Protein AF-A0A367ISS3-F1 (afdb_monomer_lite)

InterPro domains:
  IPR001594 Palmitoyltransferase, DHHC domain [PF01529] (20-51)
  IPR039859 Palmitoyltransferase PFA4/ZDHHC16/ZDHHC20/ERF2-like [PTHR12246] (19-49)

Radius of gyration: 31.88 Å; chains: 1; bounding box: 52×58×102 Å

Sequence (162 aa):
MSPEEPKRSQDLPYSVLGYPRWCESCQLWKPDRAHHCRVCNACVLRMDHWTFITSLVAFIQFHGMSTFDSIALAILIIAGIFTVAVGTFTLSHLWLVLINRTTIENSQFQSWNKDQKSGKTNGRLIQGFTESGKNVFNQGWKNNWMEIMGSNPWLWFGKDTV

Structure (mmCIF, N/CA/C/O backbone):
data_AF-A0A367ISS3-F1
#
_entry.id   AF-A0A367ISS3-F1
#
loop_
_atom_site.group_PDB
_atom_site.id
_atom_site.type_symbol
_atom_site.label_atom_id
_atom_site.label_alt_id
_atom_site.label_comp_id
_atom_site.label_asym_id
_atom_site.label_entity_id
_atom_site.label_seq_id
_atom_site.pdbx_PDB_ins_code
_atom_site.Cartn_x
_atom_site.Cartn_y
_atom_site.Cartn_z
_atom_site.occupancy
_atom_site.B_iso_or_equiv
_atom_site.auth_seq_id
_atom_site.auth_comp_id
_atom_site.auth_asym_id
_atom_site.auth_atom_id
_atom_site.pdbx_PDB_model_num
ATOM 1 N N . MET A 1 1 ? 3.719 46.350 -65.538 1.00 42.94 1 MET A N 1
ATOM 2 C CA . MET A 1 1 ? 3.038 45.125 -65.077 1.00 42.94 1 MET A CA 1
ATOM 3 C C . MET A 1 1 ? 4.007 43.968 -65.270 1.00 42.94 1 MET A C 1
ATOM 5 O O . MET A 1 1 ? 4.178 43.522 -66.395 1.00 42.94 1 MET A O 1
ATOM 9 N N . SER A 1 2 ? 4.742 43.586 -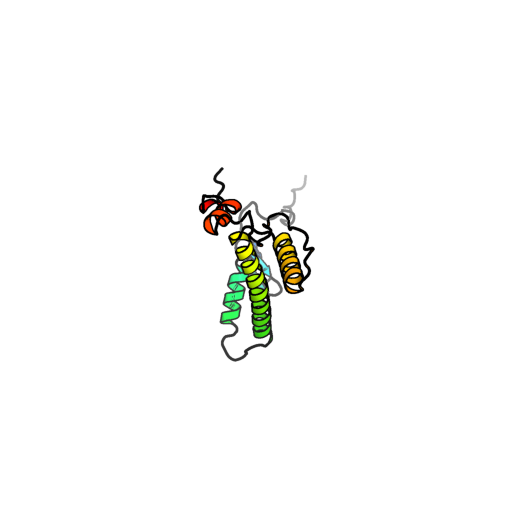64.229 1.00 42.25 2 SER A N 1
ATOM 10 C CA . SER A 1 2 ? 5.672 42.445 -64.256 1.00 42.25 2 SER A CA 1
ATOM 11 C C . SER A 1 2 ? 4.958 41.178 -63.767 1.00 42.25 2 SER A C 1
ATOM 13 O O . SER A 1 2 ? 4.084 41.303 -62.908 1.00 42.25 2 SER A O 1
ATOM 15 N N . PRO A 1 3 ? 5.297 39.980 -64.275 1.00 46.66 3 PRO A N 1
ATOM 16 C CA . PRO A 1 3 ? 4.800 38.732 -63.701 1.00 46.66 3 PRO A CA 1
ATOM 17 C C . PRO A 1 3 ? 5.355 38.543 -62.281 1.00 46.66 3 PRO A C 1
ATOM 19 O O . PRO A 1 3 ? 6.497 38.911 -62.007 1.00 46.66 3 PRO A O 1
ATOM 22 N N . GLU A 1 4 ? 4.547 37.985 -61.379 1.00 51.94 4 GLU A N 1
ATOM 23 C CA . GLU A 1 4 ? 4.962 37.699 -60.001 1.00 51.94 4 GLU A CA 1
ATOM 24 C C . GLU A 1 4 ? 5.806 36.416 -59.927 1.00 51.94 4 GLU A C 1
ATOM 26 O O . GLU A 1 4 ? 5.504 35.420 -60.587 1.00 51.94 4 GLU A O 1
ATOM 31 N N . GLU A 1 5 ? 6.857 36.420 -59.103 1.00 52.31 5 GLU A N 1
ATOM 32 C CA . GLU A 1 5 ? 7.685 35.232 -58.872 1.00 52.31 5 GLU A CA 1
ATOM 33 C C . GLU A 1 5 ? 6.982 34.198 -57.968 1.00 52.31 5 GLU A C 1
ATOM 35 O O . GLU A 1 5 ? 6.302 34.568 -57.002 1.00 52.31 5 GLU A O 1
ATOM 40 N N . PRO A 1 6 ? 7.179 32.885 -58.206 1.00 43.84 6 PRO A N 1
ATOM 41 C CA . PRO A 1 6 ? 6.639 31.841 -57.343 1.00 43.84 6 PRO A CA 1
ATOM 42 C C . PRO A 1 6 ? 7.337 31.853 -55.974 1.00 43.84 6 PRO A C 1
ATOM 44 O O . PRO A 1 6 ? 8.512 31.503 -55.844 1.00 43.84 6 PRO A O 1
ATOM 47 N N . LYS A 1 7 ? 6.596 32.242 -54.930 1.00 42.03 7 LYS A N 1
ATOM 48 C CA . LYS A 1 7 ? 7.108 32.340 -53.553 1.00 42.03 7 LYS A CA 1
ATOM 49 C C . LYS A 1 7 ? 7.651 30.995 -53.057 1.00 42.03 7 LYS A C 1
ATOM 51 O O . LYS A 1 7 ? 6.998 29.958 -53.174 1.00 42.03 7 LYS A O 1
ATOM 56 N N . ARG A 1 8 ? 8.857 31.024 -52.481 1.00 46.06 8 ARG A N 1
ATOM 57 C CA . ARG A 1 8 ? 9.567 29.839 -51.980 1.00 46.06 8 ARG A CA 1
ATOM 58 C C . ARG A 1 8 ? 8.796 29.185 -50.825 1.00 46.06 8 ARG A C 1
ATOM 60 O O . ARG A 1 8 ? 8.295 29.858 -49.935 1.00 46.06 8 ARG A O 1
ATOM 67 N N . SER A 1 9 ? 8.740 27.857 -50.818 1.00 50.75 9 SER A N 1
ATOM 68 C CA . SER A 1 9 ? 7.863 27.028 -49.974 1.00 50.75 9 SER A CA 1
ATOM 69 C C . SER A 1 9 ? 8.266 26.893 -48.490 1.00 50.75 9 SER A C 1
ATOM 71 O O . SER A 1 9 ? 8.001 25.859 -47.878 1.00 50.75 9 SER A O 1
ATOM 73 N N . GLN A 1 10 ? 8.926 27.896 -47.900 1.00 58.31 10 GLN A N 1
ATOM 74 C CA . GLN A 1 10 ? 9.566 27.775 -46.579 1.00 58.31 10 GLN A CA 1
ATOM 75 C C . GLN A 1 10 ? 8.744 28.327 -45.396 1.00 58.31 10 GLN A C 1
ATOM 77 O O . GLN A 1 10 ? 9.030 27.958 -44.260 1.00 58.31 10 GLN A O 1
ATOM 82 N N . ASP A 1 11 ? 7.681 29.101 -45.644 1.00 47.47 11 ASP A N 1
ATOM 83 C CA . ASP A 1 11 ? 6.965 29.865 -44.600 1.00 47.47 11 ASP A CA 1
ATOM 84 C C . ASP A 1 11 ? 5.637 29.235 -44.109 1.00 47.47 11 ASP A C 1
ATOM 86 O O . ASP A 1 11 ? 4.817 29.909 -43.484 1.00 47.47 11 ASP A O 1
ATOM 90 N N . LEU A 1 12 ? 5.379 27.947 -44.389 1.00 47.97 12 LEU A N 1
ATOM 91 C CA . LEU A 1 12 ? 4.121 27.270 -44.022 1.00 47.97 12 LEU A CA 1
ATOM 92 C C . LEU A 1 12 ? 4.278 26.288 -42.839 1.00 47.97 12 LEU A C 1
ATOM 94 O O . LEU A 1 12 ? 5.125 25.392 -42.900 1.00 47.97 12 LEU A O 1
ATOM 98 N N . PRO A 1 13 ? 3.426 26.359 -41.791 1.00 44.53 13 PRO A N 1
ATOM 99 C CA . PRO A 1 13 ? 3.443 25.390 -40.693 1.00 44.53 13 PRO A CA 1
ATOM 100 C C . PRO A 1 13 ? 3.014 23.981 -41.159 1.00 44.53 13 PRO A C 1
ATOM 102 O O . PRO A 1 13 ? 1.981 23.789 -41.800 1.00 44.53 13 PRO A O 1
ATOM 105 N N . TYR A 1 14 ? 3.826 22.968 -40.835 1.00 48.03 14 TYR A N 1
ATOM 106 C CA . TYR A 1 14 ? 3.726 21.605 -41.380 1.00 48.03 14 TYR A CA 1
ATOM 107 C C . TYR A 1 14 ? 2.533 20.784 -40.850 1.00 48.03 14 TYR A C 1
ATOM 109 O O . TYR A 1 14 ? 2.565 20.330 -39.706 1.00 48.03 14 TYR A O 1
ATOM 117 N N . SER A 1 15 ? 1.581 20.454 -41.741 1.00 50.59 15 SER A N 1
ATOM 118 C CA . SER A 1 15 ? 0.881 19.140 -41.788 1.00 50.59 15 SER A CA 1
ATOM 119 C C . SER A 1 15 ? -0.210 19.005 -42.861 1.00 50.59 15 SER A C 1
ATOM 121 O O . SER A 1 15 ? -0.393 17.905 -43.374 1.00 50.59 15 SER A O 1
ATOM 123 N N . VAL A 1 16 ? -0.914 20.088 -43.207 1.00 51.59 16 VAL A N 1
ATOM 124 C CA . VAL A 1 16 ? -2.286 20.054 -43.777 1.00 51.59 16 VAL A CA 1
ATOM 125 C C . VAL A 1 16 ? -2.488 19.176 -45.029 1.00 51.59 16 VAL A C 1
ATOM 127 O O . VAL A 1 16 ? -3.573 18.637 -45.213 1.00 51.59 16 VAL A O 1
ATOM 130 N N . LEU A 1 17 ? -1.470 18.996 -45.878 1.00 55.62 17 LEU A N 1
ATOM 131 C CA . LEU A 1 17 ? -1.581 18.273 -47.158 1.00 55.62 17 LEU A CA 1
ATOM 132 C C . LEU A 1 17 ? -1.150 16.790 -47.128 1.00 55.62 17 LEU A C 1
ATOM 134 O O . LEU A 1 17 ? -1.162 16.145 -48.169 1.00 55.62 17 LEU A O 1
ATOM 138 N N . GLY A 1 18 ? -0.748 16.236 -45.979 1.00 55.16 18 GLY A N 1
ATOM 139 C CA . GLY A 1 18 ? -0.502 14.789 -45.816 1.00 55.16 18 GLY A CA 1
ATOM 140 C C . GLY A 1 18 ? 0.709 14.180 -46.552 1.00 55.16 18 GLY A C 1
ATOM 141 O O . GLY A 1 18 ? 0.992 13.000 -46.366 1.00 55.16 18 GLY A O 1
ATOM 142 N N . TYR A 1 19 ? 1.450 14.947 -47.357 1.00 59.16 19 TYR A N 1
ATOM 143 C CA . TYR A 1 19 ? 2.627 14.441 -48.075 1.00 59.16 19 TYR A CA 1
ATOM 144 C C . TYR A 1 19 ? 3.820 14.133 -47.141 1.00 59.16 19 TYR A C 1
ATOM 146 O O . TYR A 1 19 ? 4.074 14.885 -46.189 1.00 59.16 19 TYR A O 1
ATOM 154 N N . PRO A 1 20 ? 4.595 13.061 -47.419 1.00 63.75 20 PRO A N 1
ATOM 155 C CA . PRO A 1 20 ? 5.789 12.716 -46.652 1.00 63.75 20 PRO A CA 1
ATOM 156 C C . PRO A 1 20 ? 6.871 13.785 -46.818 1.00 63.75 20 PRO A C 1
ATOM 158 O O . PRO A 1 20 ? 6.894 14.537 -47.792 1.00 63.75 20 PRO A O 1
ATOM 161 N N . ARG A 1 21 ? 7.799 13.864 -45.861 1.00 78.06 21 ARG A N 1
ATOM 162 C CA . ARG A 1 21 ? 8.757 14.981 -45.787 1.00 78.06 21 ARG A CA 1
ATOM 163 C C . ARG A 1 21 ? 10.188 14.486 -45.910 1.00 78.06 21 ARG A C 1
ATOM 165 O O . ARG A 1 21 ? 10.590 13.597 -45.172 1.00 78.06 21 ARG A O 1
ATOM 172 N N . TRP A 1 22 ? 10.973 15.053 -46.820 1.00 80.19 22 TRP A N 1
ATOM 173 C CA . TRP A 1 22 ? 12.339 14.586 -47.074 1.00 80.19 22 TRP A CA 1
ATOM 174 C C . TRP A 1 22 ? 13.264 14.735 -45.850 1.00 80.19 22 TRP A C 1
ATOM 176 O O . TRP A 1 22 ? 13.070 15.602 -44.984 1.00 80.19 22 TRP A O 1
ATOM 186 N N . CYS A 1 23 ? 14.283 13.881 -45.766 1.00 82.94 23 CYS A N 1
ATOM 187 C CA . CYS A 1 23 ? 15.417 14.005 -44.861 1.00 82.94 23 CYS A CA 1
ATOM 188 C C . CYS A 1 23 ? 16.716 14.086 -45.660 1.00 82.94 23 CYS A C 1
ATOM 190 O O . CYS A 1 23 ? 17.160 13.085 -46.211 1.00 82.94 23 CYS A O 1
ATOM 192 N N . GLU A 1 24 ? 17.370 15.244 -45.650 1.00 81.88 24 GLU A N 1
ATOM 193 C CA . GLU A 1 24 ? 18.682 15.425 -46.283 1.00 81.88 24 GLU A CA 1
ATOM 194 C C . GLU A 1 24 ? 19.774 14.587 -45.595 1.00 81.88 24 GLU A C 1
ATOM 196 O O . GLU A 1 24 ? 20.597 13.971 -46.265 1.00 81.88 24 GLU A O 1
ATOM 201 N N . SER A 1 25 ? 19.741 14.483 -44.263 1.00 80.62 25 SER A N 1
ATOM 202 C CA . SER A 1 25 ? 20.730 13.733 -43.472 1.00 80.62 25 SER A CA 1
ATOM 203 C C . SER A 1 25 ? 20.666 12.212 -43.665 1.00 80.62 25 SER A C 1
ATOM 205 O O . SER A 1 25 ? 21.660 11.533 -43.437 1.00 80.62 25 SER A O 1
ATOM 207 N N . CYS A 1 26 ? 19.513 11.673 -44.076 1.00 81.44 26 CYS A N 1
ATOM 208 C CA . CYS A 1 26 ? 19.312 10.237 -44.314 1.00 81.44 26 CYS A CA 1
ATOM 209 C C . CYS A 1 26 ? 18.978 9.902 -45.783 1.00 81.44 26 CYS A C 1
ATOM 211 O O . CYS A 1 26 ? 18.725 8.740 -46.078 1.00 81.44 26 CYS A O 1
ATOM 213 N N . GLN A 1 27 ? 18.923 10.904 -46.673 1.00 85.12 27 GLN A N 1
ATOM 214 C CA . GLN A 1 27 ? 18.525 10.803 -48.089 1.00 85.12 27 GLN A CA 1
ATOM 215 C C . GLN A 1 27 ? 17.280 9.922 -48.328 1.00 85.12 27 GLN A C 1
ATOM 217 O O . GLN A 1 27 ? 17.260 9.059 -49.203 1.00 85.12 27 GLN A O 1
ATOM 222 N N . LEU A 1 28 ? 16.231 10.133 -47.521 1.00 78.25 28 LEU A N 1
ATOM 223 C CA . LEU A 1 28 ? 14.982 9.366 -47.590 1.00 78.25 28 LEU A CA 1
ATOM 224 C C . LEU A 1 28 ? 13.745 10.204 -47.248 1.00 78.25 28 LEU A C 1
ATOM 226 O O . LEU A 1 28 ? 13.821 11.215 -46.544 1.00 78.25 28 LEU A O 1
ATOM 230 N N . TRP A 1 29 ? 12.579 9.752 -47.712 1.00 77.44 29 TRP A N 1
ATOM 231 C CA . TRP A 1 29 ? 11.282 10.279 -47.291 1.00 77.44 29 TRP A CA 1
ATOM 232 C C . TRP A 1 29 ? 10.988 9.830 -45.857 1.00 77.44 29 TRP A C 1
ATOM 234 O O . TRP A 1 29 ? 10.913 8.633 -45.584 1.00 77.44 29 TRP A O 1
ATOM 244 N N . LYS A 1 30 ? 10.822 10.779 -44.929 1.00 75.38 30 LYS A N 1
ATOM 245 C CA . LYS A 1 30 ? 10.460 10.478 -43.538 1.00 75.38 30 LYS A CA 1
ATOM 246 C C . LYS A 1 30 ? 9.087 9.792 -43.517 1.00 75.38 30 LYS A C 1
ATOM 248 O O . LYS A 1 30 ? 8.151 10.352 -44.099 1.00 75.38 30 LYS A O 1
ATOM 253 N N . PRO A 1 31 ? 8.940 8.651 -42.815 1.00 71.00 31 PRO A N 1
ATOM 254 C CA . PRO A 1 31 ? 7.633 8.112 -42.456 1.00 71.00 31 PRO A CA 1
ATOM 255 C C . PRO A 1 31 ? 6.789 9.166 -41.736 1.00 71.00 31 PRO A C 1
ATOM 257 O O . PRO A 1 31 ? 7.335 10.091 -41.121 1.00 71.00 31 PRO A O 1
ATOM 260 N N . ASP A 1 32 ? 5.463 9.042 -41.792 1.00 65.69 32 ASP A N 1
ATOM 261 C CA . ASP A 1 32 ? 4.612 10.052 -41.170 1.00 65.69 32 ASP A CA 1
ATOM 262 C C . ASP A 1 32 ? 4.862 10.141 -39.653 1.00 65.69 32 ASP A C 1
ATOM 264 O O . ASP A 1 32 ? 5.130 9.146 -38.975 1.00 65.69 32 ASP A O 1
ATOM 268 N N . ARG A 1 33 ? 4.833 11.372 -39.130 1.00 68.19 33 ARG A N 1
ATOM 269 C CA . ARG A 1 33 ? 5.222 11.741 -37.756 1.00 68.19 33 ARG A CA 1
ATOM 270 C C . ARG A 1 33 ? 6.689 11.469 -37.367 1.00 68.19 33 ARG A C 1
ATOM 272 O O . ARG A 1 33 ? 7.021 11.696 -36.209 1.00 68.19 33 ARG A O 1
ATOM 279 N N . ALA A 1 34 ? 7.578 11.028 -38.263 1.00 74.19 34 ALA A N 1
ATOM 280 C CA . ALA A 1 34 ? 8.977 10.745 -37.913 1.00 74.19 34 ALA A CA 1
ATOM 281 C C . ALA A 1 34 ? 9.873 11.999 -37.796 1.00 74.19 34 ALA A C 1
ATOM 283 O O . ALA A 1 34 ? 9.653 13.036 -38.435 1.00 74.19 34 ALA A O 1
ATOM 284 N N . HIS A 1 35 ? 10.939 11.879 -37.000 1.00 79.69 35 HIS A N 1
ATOM 285 C CA . HIS A 1 35 ? 11.916 12.929 -36.697 1.00 79.69 35 HIS A CA 1
ATOM 286 C C . HIS A 1 35 ? 13.344 12.421 -36.962 1.00 79.69 35 HIS A C 1
ATOM 288 O O . HIS A 1 35 ? 13.662 11.281 -36.635 1.00 79.69 35 HIS A O 1
ATOM 294 N N . HIS A 1 36 ? 14.237 13.248 -37.517 1.00 82.88 36 HIS A N 1
ATOM 295 C CA . HIS A 1 36 ? 15.657 12.880 -37.611 1.00 82.88 36 HIS A CA 1
ATOM 296 C C . HIS A 1 36 ? 16.351 13.139 -36.267 1.00 82.88 36 HIS A C 1
ATOM 298 O O . HIS A 1 36 ? 16.435 14.286 -35.826 1.00 82.88 36 HIS A O 1
ATOM 304 N N . CYS A 1 37 ? 16.864 12.087 -35.631 1.00 77.88 37 CYS A N 1
ATOM 305 C CA . CYS A 1 37 ? 17.670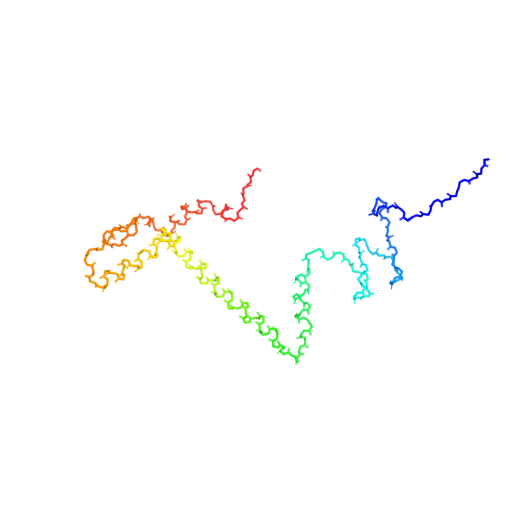 12.192 -34.422 1.00 77.88 37 CYS A CA 1
ATOM 306 C C . CYS A 1 37 ? 19.155 12.252 -34.794 1.00 77.88 37 CYS A C 1
ATOM 308 O O . CYS A 1 37 ? 19.732 11.250 -35.217 1.00 77.88 37 CYS A O 1
ATOM 310 N N . ARG A 1 38 ? 19.791 13.411 -34.574 1.00 73.88 38 ARG A N 1
ATOM 311 C CA . ARG A 1 38 ? 21.215 13.633 -34.884 1.00 73.88 38 ARG A CA 1
ATOM 312 C C . ARG A 1 38 ? 22.165 12.763 -34.047 1.00 73.88 38 ARG A C 1
ATOM 314 O O . ARG A 1 38 ? 23.266 12.481 -34.497 1.00 73.88 38 ARG A O 1
ATOM 321 N N . VAL A 1 39 ? 21.737 12.313 -32.861 1.00 67.25 39 VAL A N 1
ATOM 322 C CA . VAL A 1 39 ? 22.514 11.403 -31.993 1.00 67.25 39 VAL A CA 1
ATOM 323 C C . VAL A 1 39 ? 22.496 9.969 -32.535 1.00 67.25 39 VAL A C 1
ATOM 325 O O . VAL A 1 39 ? 23.517 9.295 -32.524 1.00 67.25 39 VAL A O 1
ATOM 328 N N . CYS A 1 40 ? 21.354 9.515 -33.061 1.00 72.75 40 CYS A N 1
ATOM 329 C CA . CYS A 1 40 ? 21.205 8.186 -33.668 1.00 72.75 40 CYS A CA 1
ATOM 330 C C . CYS A 1 40 ? 21.557 8.159 -35.169 1.00 72.75 40 CYS A C 1
ATOM 332 O O . CYS A 1 40 ? 21.497 7.102 -35.786 1.00 72.75 40 CYS A O 1
ATOM 334 N N . ASN A 1 41 ? 21.840 9.324 -35.764 1.00 76.88 41 ASN A N 1
ATOM 335 C CA . ASN A 1 41 ? 22.000 9.564 -37.202 1.00 76.88 41 ASN A CA 1
ATOM 336 C C . ASN A 1 41 ? 20.881 8.964 -38.091 1.00 76.88 41 ASN A C 1
ATOM 338 O O . ASN A 1 41 ? 21.118 8.550 -39.225 1.00 76.88 41 ASN A O 1
ATOM 342 N N . ALA A 1 42 ? 19.647 8.905 -37.579 1.00 78.88 42 ALA A N 1
ATOM 343 C CA . ALA A 1 42 ? 18.547 8.155 -38.189 1.00 78.88 42 ALA A CA 1
ATOM 344 C C . ALA A 1 42 ? 17.201 8.889 -38.087 1.00 78.88 42 ALA A C 1
ATOM 346 O O . ALA A 1 42 ? 16.980 9.696 -37.181 1.00 78.88 42 ALA A O 1
ATOM 347 N N . CYS A 1 43 ? 16.274 8.584 -39.000 1.00 79.81 43 CYS A N 1
ATOM 348 C CA . CYS A 1 43 ? 14.875 8.999 -38.885 1.00 79.81 43 CYS A CA 1
ATOM 349 C C . CYS A 1 43 ? 14.106 8.013 -38.001 1.00 79.81 43 CYS A C 1
ATOM 351 O O . CYS A 1 43 ? 13.874 6.874 -38.396 1.00 79.81 43 CYS A O 1
ATOM 353 N N . VAL A 1 44 ? 13.699 8.463 -36.817 1.00 78.69 44 VAL A N 1
ATOM 354 C CA . VAL A 1 44 ? 12.975 7.671 -35.817 1.00 78.69 44 VAL A CA 1
ATOM 355 C C . VAL A 1 44 ? 11.498 8.065 -35.865 1.00 78.69 44 VAL A C 1
ATOM 357 O O . VAL A 1 44 ? 11.182 9.258 -35.881 1.00 78.69 44 VAL A O 1
ATOM 360 N N . LEU A 1 45 ? 10.579 7.094 -35.899 1.00 71.62 45 LEU A N 1
ATOM 361 C CA . LEU A 1 45 ? 9.158 7.393 -35.692 1.00 71.62 45 LEU A CA 1
ATOM 362 C C . LEU A 1 45 ? 8.936 7.966 -34.287 1.00 71.62 45 LEU A C 1
ATOM 364 O O . LEU A 1 45 ? 9.706 7.723 -33.358 1.00 71.62 45 LEU A O 1
ATOM 368 N N . ARG A 1 46 ? 7.846 8.714 -34.130 1.00 54.16 46 ARG A N 1
ATOM 369 C CA . ARG A 1 46 ? 7.389 9.227 -32.842 1.00 54.16 46 ARG A CA 1
ATOM 370 C C . ARG A 1 46 ? 7.151 8.070 -31.857 1.00 54.16 46 ARG A C 1
ATOM 372 O O . ARG A 1 46 ? 6.148 7.369 -31.948 1.00 54.16 46 ARG A O 1
ATOM 379 N N . MET A 1 47 ? 8.085 7.873 -30.925 1.00 46.47 47 MET A N 1
ATOM 380 C CA . MET A 1 47 ? 8.024 6.845 -29.877 1.00 46.47 47 MET A CA 1
ATOM 381 C C . MET A 1 47 ? 7.055 7.262 -28.761 1.00 46.47 47 MET A C 1
ATOM 383 O O . MET A 1 47 ? 7.462 7.545 -27.634 1.00 46.47 47 MET A O 1
ATOM 387 N N . ASP A 1 48 ? 5.762 7.320 -29.081 1.00 46.16 48 ASP A N 1
ATOM 388 C CA . ASP A 1 48 ? 4.709 7.575 -28.099 1.00 46.16 48 ASP A CA 1
ATOM 389 C C . ASP A 1 48 ? 4.630 6.386 -27.109 1.00 46.16 48 ASP A C 1
ATOM 391 O O . ASP A 1 48 ? 4.165 5.297 -27.438 1.00 46.16 48 ASP A O 1
ATOM 395 N N . HIS A 1 49 ? 5.115 6.605 -25.883 1.00 63.44 49 HIS A N 1
ATOM 396 C CA . HIS A 1 49 ? 4.997 5.759 -24.678 1.00 63.44 49 HIS A CA 1
ATOM 397 C C . HIS A 1 49 ? 5.568 4.322 -24.672 1.00 63.44 49 HIS A C 1
ATOM 399 O O . HIS A 1 49 ? 5.819 3.795 -23.588 1.00 63.44 49 HIS A O 1
ATOM 405 N N . TRP A 1 50 ? 5.849 3.686 -25.815 1.00 55.28 50 TRP A N 1
ATOM 406 C CA . TRP A 1 50 ? 6.436 2.330 -25.847 1.00 55.28 50 TRP A CA 1
ATOM 407 C C . TRP A 1 50 ? 7.886 2.273 -25.325 1.00 55.28 50 TRP A C 1
ATOM 409 O O . TRP A 1 50 ? 8.384 1.192 -25.011 1.00 55.28 50 TRP A O 1
ATOM 419 N N . THR A 1 51 ? 8.556 3.425 -25.178 1.00 58.69 51 THR A N 1
ATOM 420 C CA . THR A 1 51 ? 9.959 3.551 -24.740 1.00 58.69 51 THR A CA 1
ATOM 421 C C . THR A 1 51 ? 10.305 2.643 -23.565 1.00 58.69 51 THR A C 1
ATOM 423 O O . THR A 1 51 ? 11.255 1.883 -23.689 1.00 58.69 51 THR A O 1
ATOM 426 N N . PHE A 1 52 ? 9.513 2.625 -22.490 1.00 56.97 52 PHE A N 1
ATOM 427 C CA . PHE A 1 52 ? 9.755 1.770 -21.319 1.00 56.97 52 PHE A CA 1
ATOM 428 C C . PHE A 1 52 ? 9.789 0.266 -21.641 1.00 56.97 52 PHE A C 1
ATOM 430 O O . PHE A 1 52 ? 10.645 -0.446 -21.118 1.00 56.97 52 PHE A O 1
ATOM 437 N N . ILE A 1 53 ? 8.913 -0.216 -22.530 1.00 60.25 53 ILE A N 1
ATOM 438 C CA . ILE A 1 53 ? 8.856 -1.632 -22.924 1.00 60.25 53 ILE A CA 1
ATOM 439 C C . ILE A 1 53 ? 10.021 -1.964 -23.863 1.00 60.25 53 ILE A C 1
ATOM 441 O O . ILE A 1 53 ? 10.723 -2.946 -23.625 1.00 60.25 53 ILE A O 1
ATOM 445 N N . THR A 1 54 ? 10.310 -1.121 -24.865 1.00 63.22 54 THR A N 1
ATOM 446 C CA . THR A 1 54 ? 11.535 -1.273 -25.682 1.00 63.22 54 THR A CA 1
ATOM 447 C C . THR A 1 54 ? 12.802 -1.240 -24.844 1.00 63.22 54 THR A C 1
ATOM 449 O O . THR A 1 54 ? 13.674 -2.059 -25.086 1.00 63.22 54 THR A O 1
ATOM 452 N N . SER A 1 55 ? 12.926 -0.337 -23.869 1.00 64.00 55 SER A N 1
ATOM 453 C CA . SER A 1 55 ? 14.124 -0.232 -23.033 1.00 64.00 55 SER A CA 1
ATOM 454 C C . SER A 1 55 ? 14.296 -1.461 -22.147 1.00 64.00 55 SER A C 1
ATOM 456 O O . SER A 1 55 ? 15.413 -1.943 -22.021 1.00 64.00 55 SER A O 1
ATOM 458 N N . LEU A 1 56 ? 13.212 -2.016 -21.592 1.00 65.88 56 LEU A N 1
ATOM 459 C CA . LEU A 1 56 ? 13.268 -3.265 -20.828 1.00 65.88 56 LEU A CA 1
ATOM 460 C C . LEU A 1 56 ? 13.673 -4.456 -21.713 1.00 65.88 56 LEU A C 1
ATOM 462 O O . LEU A 1 56 ? 14.569 -5.214 -21.348 1.00 65.88 56 LEU A O 1
ATOM 466 N N . VAL A 1 57 ? 13.059 -4.604 -22.891 1.00 67.38 57 VAL A N 1
ATOM 467 C CA . VAL A 1 57 ? 13.374 -5.698 -23.828 1.00 67.38 57 VAL A CA 1
ATOM 468 C C . VAL A 1 57 ? 14.789 -5.554 -24.399 1.00 67.38 57 VAL A C 1
ATOM 470 O O . VAL A 1 57 ? 15.535 -6.528 -24.414 1.00 67.38 57 VAL A O 1
ATOM 473 N N . ALA A 1 58 ? 15.199 -4.348 -24.793 1.00 60.69 58 ALA A N 1
ATOM 474 C CA . ALA A 1 58 ? 16.543 -4.071 -25.293 1.00 60.69 58 ALA A CA 1
ATOM 475 C C . ALA A 1 58 ? 17.610 -4.248 -24.206 1.00 60.69 58 ALA A C 1
ATOM 477 O O . ALA A 1 58 ? 18.676 -4.767 -24.504 1.00 60.69 58 ALA A O 1
ATOM 478 N N . PHE A 1 59 ? 17.330 -3.898 -22.947 1.00 62.81 59 PHE A N 1
ATOM 479 C CA . PHE A 1 59 ? 18.219 -4.185 -21.816 1.00 62.81 59 PHE A CA 1
ATOM 480 C C . PHE A 1 59 ? 18.420 -5.699 -21.635 1.00 62.81 59 PHE A C 1
ATOM 482 O O . PHE A 1 59 ? 19.556 -6.167 -21.564 1.00 62.81 59 PHE A O 1
ATOM 489 N N . ILE A 1 60 ? 17.332 -6.477 -21.663 1.00 64.94 60 ILE A N 1
ATOM 490 C CA . ILE A 1 60 ? 17.373 -7.948 -21.582 1.00 64.94 60 ILE A CA 1
ATOM 491 C C . ILE A 1 60 ? 18.108 -8.569 -22.786 1.00 64.94 60 ILE A C 1
ATOM 493 O O . ILE A 1 60 ? 18.816 -9.558 -22.621 1.00 64.94 60 ILE A O 1
ATOM 497 N N . GLN A 1 61 ? 17.973 -7.999 -23.988 1.00 62.69 61 GLN A N 1
ATOM 498 C CA . GLN A 1 61 ? 18.639 -8.493 -25.201 1.00 62.69 61 GLN A CA 1
ATOM 499 C C . GLN A 1 61 ? 20.105 -8.043 -25.337 1.00 62.69 61 GLN A C 1
ATOM 501 O O . GLN A 1 61 ? 20.903 -8.770 -25.923 1.00 62.69 61 GLN A O 1
ATOM 506 N N . PHE A 1 62 ? 20.473 -6.868 -24.816 1.00 57.72 62 PHE A N 1
ATOM 507 C CA . PHE A 1 62 ? 21.826 -6.311 -24.926 1.00 57.72 62 PHE A CA 1
ATOM 508 C C . PHE A 1 62 ? 22.790 -6.909 -23.894 1.00 57.72 62 PHE A C 1
ATOM 510 O O . PHE A 1 62 ? 23.944 -7.165 -24.226 1.00 57.72 62 PHE A O 1
ATOM 517 N N . HIS A 1 63 ? 22.319 -7.242 -22.684 1.00 59.75 63 HIS A N 1
ATOM 518 C CA . HIS A 1 63 ? 23.098 -7.999 -21.689 1.00 59.75 63 HIS A CA 1
ATOM 519 C C . HIS A 1 63 ? 23.162 -9.512 -22.005 1.00 59.75 63 HIS A C 1
ATOM 521 O O . HIS A 1 63 ? 23.069 -10.370 -21.124 1.00 59.75 63 HIS A O 1
ATOM 527 N N . GLY A 1 64 ? 23.342 -9.845 -23.287 1.00 54.69 64 GLY A N 1
ATOM 528 C CA . GLY A 1 64 ? 23.504 -11.196 -23.821 1.00 54.69 64 GLY A CA 1
ATOM 529 C C . GLY A 1 64 ? 24.850 -11.829 -23.457 1.00 54.69 64 GLY A C 1
ATOM 530 O O . GLY A 1 64 ? 25.674 -12.070 -24.333 1.00 54.69 64 GLY A O 1
ATOM 531 N N . MET A 1 65 ? 25.012 -12.161 -22.171 1.00 57.78 65 MET A N 1
ATOM 532 C CA . MET A 1 65 ? 26.176 -12.798 -21.531 1.00 57.78 65 MET A CA 1
ATOM 533 C C . MET A 1 65 ? 27.419 -11.907 -21.311 1.00 57.78 65 MET A C 1
ATOM 535 O O . MET A 1 65 ? 27.777 -11.052 -22.112 1.00 57.78 65 MET A O 1
ATOM 539 N N . SER A 1 66 ? 28.143 -12.223 -20.229 1.00 55.56 66 SER A N 1
ATOM 540 C CA . SER A 1 66 ? 29.509 -11.790 -19.853 1.00 55.56 66 SER A CA 1
ATOM 541 C C . SER A 1 66 ? 29.759 -10.484 -19.073 1.00 55.56 66 SER A C 1
ATOM 543 O O . SER A 1 66 ? 30.866 -10.350 -18.556 1.00 55.56 66 SER A O 1
ATOM 545 N N . THR A 1 67 ? 28.765 -9.628 -18.792 1.00 52.94 67 THR A N 1
ATOM 546 C CA . THR A 1 67 ? 28.850 -8.685 -17.646 1.00 52.94 67 THR A CA 1
ATOM 547 C C . THR A 1 67 ? 27.594 -8.694 -16.771 1.00 52.94 67 THR A C 1
ATOM 549 O O . THR A 1 67 ? 26.500 -8.326 -17.191 1.00 52.94 67 THR A O 1
ATOM 552 N N . PHE A 1 68 ? 27.766 -9.055 -15.494 1.00 62.75 68 PHE A N 1
ATOM 553 C CA . PHE A 1 68 ? 26.865 -8.614 -14.425 1.00 62.75 68 PHE A CA 1
ATOM 554 C C . PHE A 1 68 ? 27.306 -7.210 -13.998 1.00 62.75 68 PHE A C 1
ATOM 556 O O . PHE A 1 68 ? 27.968 -7.045 -12.974 1.00 62.75 68 PHE A O 1
ATOM 563 N N . ASP A 1 69 ? 27.002 -6.204 -14.820 1.00 70.44 69 ASP A N 1
ATOM 564 C CA . ASP A 1 69 ? 27.411 -4.828 -14.538 1.00 70.44 69 ASP A CA 1
ATOM 565 C C . ASP A 1 69 ? 26.820 -4.351 -13.207 1.00 70.44 69 ASP A C 1
ATOM 567 O O . ASP A 1 69 ? 25.605 -4.386 -12.994 1.00 70.44 69 ASP A O 1
ATOM 571 N N . SER A 1 70 ? 27.680 -3.860 -12.310 1.00 77.81 70 SER A N 1
ATOM 572 C CA . SER A 1 70 ? 27.312 -3.487 -10.934 1.00 77.81 70 SER A CA 1
ATOM 573 C C . SER A 1 70 ? 26.170 -2.466 -10.857 1.00 77.81 70 SER A C 1
ATOM 575 O O . SER A 1 70 ? 25.465 -2.408 -9.854 1.00 77.81 70 SER A O 1
ATOM 577 N N . ILE A 1 71 ? 25.958 -1.689 -11.925 1.00 81.88 71 ILE A N 1
ATOM 578 C CA . ILE A 1 71 ? 24.842 -0.747 -12.086 1.00 81.88 71 ILE A CA 1
ATOM 579 C C . ILE A 1 71 ? 23.495 -1.487 -12.136 1.00 81.88 71 ILE A C 1
ATOM 581 O O . ILE A 1 71 ? 22.563 -1.099 -11.435 1.00 81.88 71 ILE A O 1
ATOM 585 N N . ALA A 1 72 ? 23.390 -2.574 -12.907 1.00 81.69 72 ALA A N 1
ATOM 586 C CA . ALA A 1 72 ? 22.172 -3.382 -12.998 1.00 81.69 72 ALA A CA 1
ATOM 587 C C . ALA A 1 72 ? 21.830 -4.024 -11.644 1.00 81.69 72 ALA A C 1
ATOM 589 O O . ALA A 1 72 ? 20.686 -3.964 -11.190 1.00 81.69 72 ALA A O 1
ATOM 590 N N . LEU A 1 73 ? 22.844 -4.565 -10.960 1.00 83.69 73 LEU A N 1
ATOM 591 C CA . LEU A 1 73 ? 22.696 -5.128 -9.618 1.00 83.69 73 LEU A CA 1
ATOM 592 C C . LEU A 1 73 ? 22.279 -4.058 -8.593 1.00 83.69 73 LEU A C 1
ATOM 594 O O . LEU A 1 73 ? 21.371 -4.297 -7.799 1.00 83.69 73 LEU A O 1
ATOM 598 N N . ALA A 1 74 ? 22.879 -2.864 -8.637 1.00 87.94 74 ALA A N 1
ATOM 599 C CA . ALA A 1 74 ? 22.516 -1.75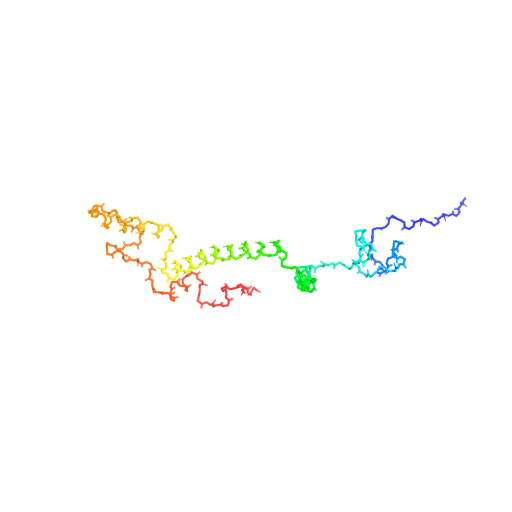2 -7.759 1.00 87.94 74 ALA A CA 1
ATOM 600 C C . ALA A 1 74 ? 21.068 -1.280 -7.978 1.00 87.94 74 ALA A C 1
ATOM 602 O O . ALA A 1 74 ? 20.349 -1.064 -7.003 1.00 87.94 74 ALA A O 1
ATOM 603 N N . ILE A 1 75 ? 20.608 -1.181 -9.232 1.00 90.38 75 ILE A N 1
ATOM 604 C CA . ILE A 1 75 ? 19.214 -0.837 -9.560 1.00 90.38 75 ILE A CA 1
ATOM 605 C C . ILE A 1 75 ? 18.249 -1.878 -8.978 1.00 90.38 75 ILE A C 1
ATOM 607 O O . ILE A 1 75 ? 17.267 -1.499 -8.340 1.00 90.38 75 ILE A O 1
ATOM 611 N N . LEU A 1 76 ? 18.541 -3.176 -9.130 1.00 89.81 76 LEU A N 1
ATOM 612 C CA . LEU A 1 76 ? 17.715 -4.252 -8.566 1.00 89.81 76 LEU A CA 1
ATOM 613 C C . LEU A 1 76 ? 17.682 -4.226 -7.029 1.00 89.81 76 LEU A C 1
ATOM 615 O O . LEU A 1 76 ? 16.617 -4.415 -6.443 1.00 89.81 76 LEU A O 1
ATOM 619 N N . ILE A 1 77 ? 18.811 -3.942 -6.370 1.00 94.12 77 ILE A N 1
ATOM 620 C CA . ILE A 1 77 ? 18.882 -3.805 -4.905 1.00 94.12 77 ILE A CA 1
ATOM 621 C C . ILE A 1 77 ? 18.059 -2.600 -4.425 1.00 94.12 77 ILE A C 1
ATOM 623 O O . ILE A 1 77 ? 17.257 -2.739 -3.503 1.00 94.12 77 ILE A O 1
ATOM 627 N N . ILE A 1 78 ? 18.208 -1.432 -5.060 1.00 95.62 78 ILE A N 1
ATOM 628 C CA . ILE A 1 78 ? 17.468 -0.210 -4.698 1.00 95.62 78 ILE A CA 1
ATOM 629 C C . ILE A 1 78 ? 15.962 -0.404 -4.918 1.00 95.62 78 ILE A C 1
ATOM 631 O O . ILE A 1 78 ? 15.167 -0.080 -4.033 1.00 95.62 78 ILE A O 1
ATOM 635 N N . ALA A 1 79 ? 15.568 -0.987 -6.056 1.00 95.44 79 ALA A N 1
ATOM 636 C CA . ALA A 1 79 ? 14.178 -1.329 -6.338 1.00 95.44 79 ALA A CA 1
ATOM 637 C C . ALA A 1 79 ? 13.622 -2.312 -5.296 1.00 95.44 79 ALA A C 1
ATOM 639 O O . ALA A 1 79 ? 12.553 -2.065 -4.747 1.00 95.44 79 ALA A O 1
ATOM 640 N N . GLY A 1 80 ? 14.373 -3.363 -4.944 1.00 95.75 80 GLY A N 1
ATOM 641 C CA . GLY A 1 80 ? 13.987 -4.326 -3.910 1.00 95.75 80 GLY A CA 1
ATOM 642 C C . GLY A 1 80 ? 13.780 -3.688 -2.532 1.00 95.75 80 GLY A C 1
ATOM 643 O O . GLY A 1 80 ? 12.751 -3.922 -1.899 1.00 95.75 80 GLY A O 1
ATOM 644 N N . ILE A 1 81 ? 14.705 -2.829 -2.087 1.00 97.25 81 ILE A N 1
ATOM 645 C CA . ILE A 1 81 ? 14.586 -2.086 -0.818 1.00 97.25 81 ILE A CA 1
ATOM 646 C C . ILE A 1 81 ? 13.331 -1.202 -0.827 1.00 97.25 81 ILE A C 1
ATOM 648 O O . ILE A 1 81 ? 12.558 -1.222 0.133 1.00 97.25 81 ILE A O 1
ATOM 652 N N . PHE A 1 82 ? 13.090 -0.465 -1.916 1.00 97.19 82 PHE A N 1
ATOM 653 C CA . PHE A 1 82 ? 11.906 0.386 -2.050 1.00 97.19 82 PHE A CA 1
ATOM 654 C C . PHE A 1 82 ? 10.604 -0.432 -2.066 1.00 97.19 82 PHE A C 1
ATOM 656 O O . PHE A 1 82 ? 9.653 -0.086 -1.365 1.00 97.19 82 PHE A O 1
ATOM 663 N N . THR A 1 83 ? 10.570 -1.559 -2.784 1.00 96.50 83 THR A N 1
ATOM 664 C CA . THR A 1 83 ? 9.428 -2.486 -2.804 1.00 96.50 83 THR A CA 1
ATOM 665 C C . THR A 1 83 ? 9.137 -3.065 -1.419 1.00 96.50 83 THR A C 1
ATOM 667 O O . THR A 1 83 ? 7.972 -3.131 -1.031 1.00 96.50 83 THR A O 1
ATOM 670 N N . VAL A 1 84 ? 10.157 -3.427 -0.632 1.00 97.25 84 VAL A N 1
ATOM 671 C CA . VAL A 1 84 ? 9.971 -3.901 0.753 1.00 97.25 84 VAL A CA 1
ATOM 672 C C . VAL A 1 84 ? 9.472 -2.778 1.669 1.00 97.25 84 VAL A C 1
ATOM 674 O O . VAL A 1 84 ? 8.561 -3.006 2.467 1.00 97.25 84 VAL A O 1
ATOM 677 N N . ALA A 1 85 ? 9.998 -1.557 1.540 1.00 96.75 85 ALA A N 1
ATOM 678 C CA . ALA A 1 85 ? 9.565 -0.411 2.343 1.00 96.75 85 ALA A CA 1
ATOM 679 C C . ALA A 1 85 ? 8.101 -0.016 2.058 1.00 96.75 85 ALA A C 1
ATOM 681 O O . ALA A 1 85 ? 7.292 0.096 2.979 1.00 96.75 85 ALA A O 1
ATOM 682 N N . VAL A 1 86 ? 7.724 0.125 0.782 1.00 96.62 86 VAL A N 1
ATOM 683 C CA . VAL A 1 86 ? 6.342 0.452 0.385 1.00 96.62 86 VAL A CA 1
ATOM 684 C C . VAL A 1 86 ? 5.396 -0.726 0.643 1.00 96.62 86 VAL A C 1
ATOM 686 O O . VAL A 1 86 ? 4.266 -0.520 1.088 1.00 96.62 86 VAL A O 1
ATOM 689 N N . GLY A 1 87 ? 5.848 -1.966 0.439 1.00 96.81 87 GLY A N 1
ATOM 690 C CA . GLY A 1 87 ? 5.068 -3.174 0.722 1.00 96.81 87 GLY A CA 1
ATOM 691 C C . GLY A 1 87 ? 4.749 -3.335 2.209 1.00 96.81 87 GLY A C 1
ATOM 692 O O . GLY A 1 87 ? 3.597 -3.550 2.572 1.00 96.81 87 GLY A O 1
ATOM 693 N N . THR A 1 88 ? 5.730 -3.157 3.097 1.00 96.12 88 THR A N 1
ATOM 694 C CA . THR A 1 88 ? 5.489 -3.215 4.553 1.00 96.12 88 THR A CA 1
ATOM 695 C C . THR A 1 88 ? 4.604 -2.066 5.039 1.00 96.12 88 THR A C 1
ATOM 697 O O . THR A 1 88 ? 3.686 -2.303 5.827 1.00 96.12 88 THR A O 1
ATOM 700 N N . PHE A 1 89 ? 4.798 -0.848 4.520 1.00 95.06 89 PHE A N 1
ATOM 701 C CA . PHE A 1 89 ? 3.925 0.291 4.812 1.00 95.06 89 PHE A CA 1
ATOM 702 C C . PHE A 1 89 ? 2.470 0.028 4.388 1.00 95.06 89 PHE A C 1
ATOM 704 O O . PHE A 1 89 ? 1.564 0.106 5.221 1.00 95.06 89 PHE A O 1
ATOM 711 N N . THR A 1 90 ? 2.239 -0.357 3.129 1.00 95.31 90 THR A N 1
ATOM 712 C CA . THR A 1 90 ? 0.887 -0.631 2.608 1.00 95.31 90 THR A CA 1
ATOM 713 C C . THR A 1 90 ? 0.215 -1.804 3.321 1.00 95.31 90 THR A C 1
ATOM 715 O O . THR A 1 90 ? -0.942 -1.670 3.714 1.00 95.31 90 THR A O 1
ATOM 718 N N . LEU A 1 91 ? 0.927 -2.902 3.603 1.00 95.81 91 LEU A N 1
ATOM 719 C CA . LEU A 1 91 ? 0.399 -4.016 4.405 1.00 95.81 91 LEU A CA 1
ATOM 720 C C . LEU A 1 91 ? 0.000 -3.581 5.825 1.00 95.81 91 LEU A C 1
ATOM 722 O O . LEU A 1 91 ? -1.053 -3.994 6.313 1.00 95.81 91 LEU A O 1
ATOM 726 N N . SER A 1 92 ? 0.783 -2.713 6.478 1.00 94.88 92 SER A N 1
ATOM 727 C CA . SER A 1 92 ? 0.425 -2.182 7.804 1.00 94.88 92 SER A CA 1
ATOM 728 C C . SER A 1 92 ? -0.833 -1.303 7.768 1.00 94.88 92 SER A C 1
ATOM 730 O O . SER A 1 92 ? -1.680 -1.403 8.655 1.00 94.88 92 SER A O 1
ATOM 732 N N . HIS A 1 93 ? -1.010 -0.502 6.713 1.00 94.19 93 HIS A N 1
ATOM 733 C CA . HIS A 1 93 ? -2.198 0.332 6.528 1.00 94.19 93 HIS A CA 1
ATOM 734 C C . HIS A 1 93 ? -3.440 -0.490 6.140 1.00 94.19 93 HIS A C 1
ATOM 736 O O . HIS A 1 93 ? -4.524 -0.223 6.653 1.00 94.19 93 HIS A O 1
ATOM 742 N N . LEU A 1 94 ? -3.290 -1.544 5.332 1.00 95.00 94 LEU A N 1
ATOM 743 C CA . LEU A 1 94 ? -4.360 -2.511 5.057 1.00 95.00 94 LEU A CA 1
ATOM 744 C C . LEU A 1 94 ? -4.804 -3.240 6.337 1.00 95.00 94 LEU A C 1
ATOM 746 O O . LEU A 1 94 ? -5.998 -3.418 6.563 1.00 95.00 94 LEU A O 1
ATOM 750 N N . TRP A 1 95 ? -3.868 -3.606 7.217 1.00 95.31 95 TRP A N 1
ATOM 751 C CA . TRP A 1 95 ? -4.183 -4.193 8.526 1.00 95.31 95 TRP A CA 1
ATOM 752 C C . TRP A 1 95 ? -4.945 -3.222 9.447 1.00 95.31 95 TRP A C 1
ATOM 754 O O . TRP A 1 95 ? -5.879 -3.637 10.133 1.00 95.31 95 TRP A O 1
ATOM 764 N N . LEU A 1 96 ? -4.605 -1.927 9.422 1.00 94.81 96 LEU A N 1
ATOM 765 C CA . LEU A 1 96 ? -5.342 -0.880 10.145 1.00 94.81 96 LEU A CA 1
ATOM 766 C C . LEU A 1 96 ? -6.782 -0.716 9.626 1.00 94.81 96 LEU A C 1
ATOM 768 O O . LEU A 1 96 ? -7.719 -0.725 10.428 1.00 94.81 96 LEU A O 1
ATOM 772 N N . VAL A 1 97 ? -6.965 -0.668 8.300 1.00 94.50 97 VAL A N 1
ATOM 773 C CA . VAL A 1 97 ? -8.282 -0.663 7.628 1.00 94.50 97 VAL A CA 1
ATOM 774 C C . VAL A 1 97 ? -9.116 -1.880 8.047 1.00 94.50 97 VAL A C 1
ATOM 776 O O . VAL A 1 97 ? -10.254 -1.733 8.486 1.00 94.50 97 VAL A O 1
ATOM 779 N N . LEU A 1 98 ? -8.536 -3.084 8.019 1.00 94.69 98 LEU A N 1
ATOM 780 C CA . LEU A 1 98 ? -9.227 -4.329 8.386 1.00 94.69 98 LEU A CA 1
ATOM 781 C C . LEU A 1 98 ? -9.640 -4.417 9.868 1.00 94.69 98 LEU A C 1
ATOM 783 O O . LEU A 1 98 ? -10.443 -5.283 10.215 1.00 94.69 98 LEU A O 1
ATOM 787 N N . ILE A 1 99 ? -9.142 -3.541 10.747 1.00 93.00 99 ILE A N 1
ATOM 788 C CA . ILE A 1 99 ? -9.496 -3.479 12.182 1.00 93.00 99 ILE A CA 1
ATOM 789 C C . ILE A 1 99 ? -10.291 -2.192 12.515 1.00 93.00 99 ILE A C 1
ATOM 791 O O . ILE A 1 99 ? -10.678 -1.990 13.669 1.00 93.00 99 ILE A O 1
ATOM 795 N N . ASN A 1 100 ? -10.562 -1.355 11.505 1.00 94.38 100 ASN A N 1
ATOM 796 C CA . ASN A 1 100 ? -11.150 -0.016 11.602 1.00 94.38 100 ASN A CA 1
ATOM 797 C C . ASN A 1 100 ? -10.448 0.860 12.658 1.00 94.38 100 ASN A C 1
ATOM 799 O O . ASN A 1 100 ? -11.022 1.207 13.691 1.00 94.38 100 ASN A O 1
ATOM 803 N N . ARG A 1 101 ? -9.152 1.125 12.442 1.00 91.06 101 ARG A N 1
ATOM 804 C CA . ARG A 1 101 ? -8.338 2.042 13.259 1.00 91.06 101 ARG A CA 1
ATOM 805 C C . ARG A 1 101 ? -7.574 3.013 12.373 1.00 91.06 101 ARG A C 1
ATOM 807 O O . ARG A 1 101 ? -6.981 2.591 11.381 1.00 91.06 101 ARG A O 1
ATOM 814 N N . THR A 1 102 ? -7.455 4.271 12.779 1.00 91.69 102 THR A N 1
ATOM 815 C CA . THR A 1 102 ? -6.489 5.192 12.159 1.00 91.69 102 THR A CA 1
ATOM 816 C C . THR A 1 102 ? -5.068 4.973 12.694 1.00 91.69 102 THR A C 1
ATOM 818 O O . THR A 1 102 ? -4.842 4.413 13.772 1.00 91.69 102 THR A O 1
ATOM 821 N N . THR A 1 103 ? -4.064 5.465 11.962 1.00 92.44 103 THR A N 1
ATOM 822 C CA . THR A 1 103 ? -2.659 5.450 12.407 1.00 92.44 103 THR A CA 1
ATOM 823 C C . THR A 1 103 ? -2.457 6.237 13.712 1.00 92.44 103 THR A C 1
ATOM 825 O O . THR A 1 103 ? -1.607 5.870 14.526 1.00 92.44 103 THR A O 1
ATOM 828 N N . ILE A 1 104 ? -3.265 7.280 13.950 1.00 90.69 104 ILE A N 1
ATOM 829 C CA . ILE A 1 104 ? -3.222 8.102 15.170 1.00 90.69 104 ILE A CA 1
ATOM 830 C C . ILE A 1 104 ? -3.740 7.298 16.370 1.00 90.69 104 ILE A C 1
ATOM 832 O O . ILE A 1 104 ? -3.035 7.190 17.374 1.00 90.69 104 ILE A O 1
ATOM 836 N N . GLU A 1 105 ? -4.911 6.665 16.251 1.00 90.38 105 GLU A N 1
ATOM 837 C CA . GLU A 1 105 ? -5.452 5.756 17.277 1.00 90.38 105 GLU A CA 1
ATOM 838 C C . GLU A 1 105 ? -4.496 4.603 17.582 1.00 90.38 105 GLU A C 1
ATOM 840 O O . GLU A 1 105 ? -4.292 4.257 18.743 1.00 90.38 105 GLU A O 1
ATOM 845 N N . ASN A 1 106 ? -3.873 4.012 16.558 1.00 92.06 106 ASN A N 1
ATOM 846 C CA . ASN A 1 106 ? -2.917 2.924 16.748 1.00 92.06 106 ASN A CA 1
ATOM 847 C C . ASN A 1 106 ? -1.666 3.377 17.523 1.00 92.06 106 ASN A C 1
ATOM 849 O O . ASN A 1 106 ? -1.201 2.659 18.407 1.00 92.06 106 ASN A O 1
ATOM 853 N N . SER A 1 107 ? -1.158 4.582 17.248 1.00 91.44 107 SER A N 1
ATOM 854 C CA . SER A 1 107 ? -0.050 5.186 18.004 1.00 91.44 107 SER A CA 1
ATOM 855 C C . SER A 1 107 ? -0.437 5.459 19.466 1.00 91.44 107 SER A C 1
ATOM 857 O O . SER A 1 107 ? 0.276 5.064 20.393 1.00 91.44 107 SER A O 1
ATOM 859 N N . GLN A 1 108 ? -1.623 6.036 19.696 1.00 90.31 108 GLN A N 1
ATOM 860 C CA . GLN A 1 108 ? -2.168 6.252 21.043 1.00 90.31 108 GLN A CA 1
ATOM 861 C C . GLN A 1 108 ? -2.361 4.929 21.802 1.00 90.31 108 GLN A C 1
ATOM 863 O O . GLN A 1 108 ? -1.967 4.823 22.964 1.00 90.31 108 GLN A O 1
ATOM 868 N N . PHE A 1 109 ? -2.882 3.895 21.136 1.00 89.62 109 PHE A N 1
ATOM 869 C CA . PHE A 1 109 ? -3.067 2.553 21.691 1.00 89.62 109 PHE A CA 1
ATOM 870 C C . PHE A 1 109 ? -1.741 1.883 22.068 1.00 89.62 109 PHE A C 1
ATOM 872 O O . PHE A 1 109 ? -1.652 1.262 23.126 1.00 89.62 109 PHE A O 1
ATOM 879 N N . GLN A 1 110 ? -0.686 2.036 21.259 1.00 91.12 110 GLN A N 1
ATOM 880 C CA . GLN A 1 110 ? 0.650 1.543 21.615 1.00 91.12 110 GLN A CA 1
ATOM 881 C C . GLN A 1 110 ? 1.229 2.273 22.834 1.00 91.12 110 GLN A C 1
ATOM 883 O O . GLN A 1 110 ? 1.792 1.621 23.716 1.00 91.12 110 GLN A O 1
ATOM 888 N N . SER A 1 111 ? 1.041 3.594 22.927 1.00 89.44 111 SER A N 1
ATOM 889 C CA . SER A 1 111 ? 1.466 4.390 24.087 1.00 89.44 111 SER A CA 1
ATOM 890 C C . SER A 1 111 ? 0.738 3.966 25.372 1.00 89.44 111 SER A C 1
ATOM 892 O O . SER A 1 111 ? 1.377 3.647 26.373 1.00 89.44 111 SER A O 1
ATOM 894 N N . TRP A 1 112 ? -0.591 3.836 25.320 1.00 88.44 112 TRP A N 1
ATOM 895 C CA . TRP A 1 112 ? -1.419 3.349 26.431 1.00 88.44 112 TRP A CA 1
ATOM 896 C C . TRP A 1 112 ? -1.052 1.919 26.855 1.00 88.44 112 TRP A C 1
ATOM 898 O O . TRP A 1 112 ? -0.874 1.656 28.038 1.00 88.44 112 TRP A O 1
ATOM 908 N N . ASN A 1 113 ? -0.850 1.002 25.903 1.00 88.25 113 ASN A N 1
ATOM 909 C CA . ASN A 1 113 ? -0.422 -0.378 26.174 1.00 88.25 113 ASN A CA 1
ATOM 910 C C . ASN A 1 113 ? 0.969 -0.427 26.842 1.00 88.25 113 ASN A C 1
ATOM 912 O O . ASN A 1 113 ? 1.227 -1.283 27.688 1.00 88.25 113 ASN A O 1
ATOM 916 N N . LYS A 1 114 ? 1.864 0.515 26.510 1.00 90.69 114 LYS A N 1
ATOM 917 C CA . LYS A 1 114 ? 3.161 0.674 27.182 1.00 90.69 114 LYS A CA 1
ATOM 918 C C . LYS A 1 114 ? 3.005 1.217 28.608 1.00 90.69 114 LYS A C 1
ATOM 920 O O . LYS A 1 114 ? 3.607 0.659 29.520 1.00 90.69 114 LYS A O 1
ATOM 925 N N . ASP A 1 115 ? 2.185 2.248 28.808 1.00 88.06 115 ASP A N 1
ATOM 926 C CA . ASP A 1 115 ? 1.891 2.817 30.132 1.00 88.06 115 ASP A CA 1
ATOM 927 C C . ASP A 1 115 ? 1.229 1.779 31.067 1.00 88.06 115 ASP A C 1
ATOM 929 O O . ASP A 1 115 ? 1.658 1.623 32.211 1.00 88.06 115 ASP A O 1
ATOM 933 N N . GLN A 1 116 ? 0.267 0.995 30.563 1.00 85.38 116 GLN A N 1
ATOM 934 C CA . GLN A 1 116 ? -0.363 -0.119 31.290 1.00 85.38 116 GLN A CA 1
ATOM 935 C C . GLN A 1 116 ? 0.668 -1.174 31.723 1.00 85.38 116 GLN A C 1
ATOM 937 O O . GLN A 1 116 ? 0.739 -1.537 32.896 1.00 85.38 116 GLN A O 1
ATOM 942 N N . LYS A 1 117 ? 1.541 -1.616 30.804 1.00 88.12 117 LYS A N 1
ATOM 943 C CA . LYS A 1 117 ? 2.646 -2.544 31.119 1.00 88.12 117 LYS A CA 1
ATOM 944 C C . LYS A 1 117 ? 3.682 -1.962 32.085 1.00 88.12 117 LYS A C 1
ATOM 946 O O . LYS A 1 117 ? 4.397 -2.725 32.725 1.00 88.12 117 LYS A O 1
ATOM 951 N N . SER A 1 118 ? 3.750 -0.638 32.207 1.00 88.81 118 SER A N 1
ATOM 952 C CA . SER A 1 118 ? 4.585 0.072 33.180 1.00 88.81 118 SER A CA 1
ATOM 953 C C . SER A 1 118 ? 3.911 0.246 34.554 1.00 88.81 118 SER A C 1
ATOM 955 O O . SER A 1 118 ? 4.456 0.956 35.399 1.00 88.81 118 SER A O 1
ATOM 957 N N . GLY A 1 119 ? 2.735 -0.353 34.790 1.00 83.44 119 GLY A N 1
ATOM 958 C CA . GLY A 1 119 ? 2.012 -0.274 36.068 1.00 83.44 119 GLY A CA 1
ATOM 959 C C . GLY A 1 119 ? 1.360 1.086 36.347 1.00 83.44 119 GLY A C 1
ATOM 960 O O . GLY A 1 119 ? 1.036 1.400 37.491 1.00 83.44 119 GLY A O 1
ATOM 961 N N . LYS A 1 120 ? 1.186 1.924 35.319 1.00 81.12 120 LYS A N 1
ATOM 962 C CA . LYS A 1 120 ? 0.743 3.318 35.452 1.00 81.12 120 LYS A CA 1
ATOM 963 C C . LYS A 1 120 ? -0.787 3.399 35.520 1.00 81.12 120 LYS A C 1
ATOM 965 O O . LYS A 1 120 ? -1.457 3.640 34.520 1.00 81.12 120 LYS A O 1
ATOM 970 N N . THR A 1 121 ? -1.328 3.193 36.719 1.00 61.91 121 THR A N 1
ATOM 971 C CA . THR A 1 121 ? -2.769 3.016 36.995 1.00 61.91 121 THR A CA 1
ATOM 972 C C . THR A 1 121 ? -3.683 4.133 36.478 1.00 61.91 121 THR A C 1
ATOM 974 O O . THR A 1 121 ? -4.799 3.852 36.051 1.00 61.91 121 THR A O 1
ATOM 977 N N . ASN A 1 122 ? -3.218 5.385 36.444 1.00 65.62 122 ASN A N 1
ATOM 978 C CA . ASN A 1 122 ? -3.998 6.542 35.978 1.00 65.62 122 ASN A CA 1
ATOM 979 C C . ASN A 1 122 ? -3.933 6.723 34.444 1.00 65.62 122 ASN A C 1
ATOM 981 O O . ASN A 1 122 ? -3.640 7.811 33.939 1.00 65.62 122 ASN A O 1
ATOM 985 N N . GLY A 1 123 ? -4.163 5.647 33.690 1.00 66.25 123 GLY A N 1
ATOM 986 C CA . GLY A 1 123 ? -4.158 5.664 32.227 1.00 66.25 123 GLY A CA 1
ATOM 987 C C . GLY A 1 123 ? -5.353 6.434 31.653 1.00 66.25 123 GLY A C 1
ATOM 988 O O . GLY A 1 123 ? -6.499 6.029 31.831 1.00 66.25 123 GLY A O 1
ATOM 989 N N . ARG A 1 124 ? -5.096 7.525 30.918 1.00 73.19 124 ARG A N 1
ATOM 990 C CA . ARG A 1 124 ? -6.140 8.283 30.202 1.00 73.19 124 ARG A CA 1
ATOM 991 C C . ARG A 1 124 ? -6.882 7.363 29.223 1.00 73.19 124 ARG A C 1
ATOM 993 O O . ARG A 1 124 ? -6.245 6.714 28.395 1.00 73.19 124 ARG A O 1
ATOM 1000 N N . LEU A 1 125 ? -8.216 7.362 29.282 1.00 76.94 125 LEU A N 1
ATOM 1001 C CA . LEU A 1 125 ? -9.059 6.656 28.312 1.00 76.94 125 LEU A CA 1
ATOM 1002 C C . LEU A 1 125 ? -8.803 7.188 26.895 1.00 76.94 125 LEU A C 1
ATOM 1004 O O . LEU A 1 125 ? -8.795 8.403 26.670 1.00 76.94 125 LEU A O 1
ATOM 1008 N N . ILE A 1 126 ? -8.595 6.277 25.944 1.00 83.50 126 ILE A N 1
ATOM 1009 C CA . ILE A 1 126 ? -8.428 6.615 24.529 1.00 83.50 126 ILE A CA 1
ATOM 1010 C C . ILE A 1 126 ? -9.811 6.694 23.884 1.00 83.50 126 ILE A C 1
ATOM 1012 O O . ILE A 1 126 ? -10.635 5.795 24.052 1.00 83.50 126 ILE A O 1
ATOM 1016 N N . GLN A 1 127 ? -10.055 7.742 23.103 1.00 84.12 127 GLN A N 1
ATOM 1017 C CA . GLN A 1 127 ? -11.257 7.837 22.282 1.00 84.12 127 GLN A CA 1
ATOM 1018 C C . GLN A 1 127 ? -11.315 6.650 21.302 1.00 84.12 127 GLN A C 1
ATOM 1020 O O . GLN A 1 127 ? -10.321 6.330 20.657 1.00 84.12 127 GLN A O 1
ATOM 1025 N N . GLY A 1 128 ? -12.465 5.974 21.226 1.00 83.69 128 GLY A N 1
ATOM 1026 C CA . GLY A 1 128 ? -12.637 4.759 20.419 1.00 83.69 128 GLY A CA 1
ATOM 1027 C C . GLY A 1 128 ? -12.277 3.439 21.118 1.00 83.69 128 GLY A C 1
ATOM 1028 O O . GLY A 1 128 ? -12.444 2.380 20.516 1.00 83.69 128 GLY A O 1
ATOM 1029 N N . PHE A 1 129 ? -11.827 3.456 22.379 1.00 88.44 129 PHE A N 1
ATOM 1030 C CA . PHE A 1 129 ? -11.455 2.240 23.111 1.00 88.44 129 PHE A CA 1
ATOM 1031 C C . PHE A 1 129 ? -12.212 2.073 24.429 1.00 88.44 129 PHE A C 1
ATOM 1033 O O . PHE A 1 129 ? -12.443 3.032 25.163 1.00 88.44 129 PHE A O 1
ATOM 1040 N N . THR A 1 130 ? -12.557 0.827 24.758 1.00 86.88 130 THR A N 1
ATOM 1041 C CA . THR A 1 130 ? -13.026 0.458 26.101 1.00 86.88 130 THR A CA 1
ATOM 1042 C C . THR A 1 130 ? -11.874 0.474 27.110 1.00 86.88 130 THR A C 1
ATOM 1044 O O . THR A 1 130 ? -10.707 0.350 26.740 1.00 86.88 130 THR A O 1
ATOM 1047 N N . GLU A 1 131 ? -12.194 0.501 28.406 1.00 83.56 131 GLU A N 1
ATOM 1048 C CA . GLU A 1 131 ? -11.220 0.291 29.496 1.00 83.56 131 GLU A CA 1
ATOM 1049 C C . GLU A 1 131 ? -10.446 -1.033 29.340 1.00 83.56 131 GLU A C 1
ATOM 1051 O O . GLU A 1 131 ? -9.258 -1.120 29.638 1.00 83.56 131 GLU A O 1
ATOM 1056 N N . SER A 1 132 ? -11.105 -2.052 28.777 1.00 84.38 132 SER A N 1
ATOM 1057 C CA . SER A 1 132 ? -10.531 -3.353 28.410 1.00 84.38 132 SER A CA 1
ATOM 1058 C C . SER A 1 132 ? -9.748 -3.364 27.082 1.00 84.38 132 SER A C 1
ATOM 1060 O O . SER A 1 132 ? -9.430 -4.435 26.567 1.00 84.38 132 SER A O 1
ATOM 1062 N N . GLY A 1 133 ? -9.446 -2.199 26.499 1.00 84.12 133 GLY A N 1
ATOM 1063 C CA . GLY A 1 133 ? -8.618 -2.055 25.296 1.00 84.12 133 GLY A CA 1
ATOM 1064 C C . GLY A 1 133 ? -9.257 -2.542 23.987 1.00 84.12 133 GLY A C 1
ATOM 1065 O O . GLY A 1 133 ? -8.554 -2.698 22.984 1.00 84.12 133 GLY A O 1
ATOM 1066 N N . LYS A 1 134 ? -10.573 -2.793 23.957 1.00 88.38 134 LYS A N 1
ATOM 1067 C CA . LYS A 1 134 ? -11.292 -3.177 22.731 1.00 88.38 134 LYS A CA 1
ATOM 1068 C C . LYS A 1 134 ? -11.588 -1.929 21.900 1.00 88.38 134 LYS A C 1
ATOM 1070 O O . LYS A 1 134 ? -12.106 -0.957 22.438 1.00 88.38 134 LYS A O 1
ATOM 1075 N N . ASN A 1 135 ? -11.294 -1.975 20.599 1.00 90.25 135 ASN A N 1
ATOM 1076 C CA . ASN A 1 135 ? -11.731 -0.943 19.653 1.00 90.25 135 ASN A CA 1
ATOM 1077 C C . ASN A 1 135 ? -13.255 -1.033 19.477 1.00 90.25 135 ASN A C 1
ATOM 1079 O O . ASN A 1 135 ? -13.744 -2.108 19.124 1.00 90.25 135 ASN A O 1
ATOM 1083 N N . VAL A 1 136 ? -13.979 0.067 19.690 1.00 92.31 136 VAL A N 1
ATOM 1084 C CA . VAL A 1 136 ? -15.443 0.119 19.519 1.00 92.31 136 VAL A CA 1
ATOM 1085 C C . VAL A 1 136 ? -15.863 0.166 18.048 1.00 92.31 136 VAL A C 1
ATOM 1087 O O . VAL A 1 136 ? -16.964 -0.265 17.726 1.00 92.31 136 VAL A O 1
ATOM 1090 N N . PHE A 1 137 ? -14.982 0.628 17.154 1.00 90.75 137 PHE A N 1
ATOM 1091 C CA . PHE A 1 137 ? -15.242 0.724 15.711 1.00 90.75 137 PHE A CA 1
ATOM 1092 C C . PHE A 1 137 ? -14.995 -0.595 14.955 1.00 90.75 137 PHE A C 1
ATOM 1094 O O . PHE A 1 137 ? -15.306 -0.706 13.773 1.00 90.75 137 PHE A O 1
ATOM 1101 N N . ASN A 1 138 ? -14.434 -1.617 15.614 1.00 92.62 138 ASN A N 1
ATOM 1102 C CA . ASN A 1 138 ? -14.120 -2.892 14.972 1.00 92.62 138 ASN A CA 1
ATOM 1103 C C . ASN A 1 138 ? -15.363 -3.792 14.859 1.00 92.62 138 ASN A C 1
ATOM 1105 O O . ASN A 1 138 ? -15.642 -4.601 15.746 1.00 92.62 138 ASN A O 1
ATOM 1109 N N . GLN A 1 139 ? -16.050 -3.705 13.723 1.00 92.38 139 GLN A N 1
ATOM 1110 C CA . GLN A 1 139 ? -17.219 -4.511 13.359 1.00 92.38 139 GLN A CA 1
ATOM 1111 C C . GLN A 1 139 ? -16.853 -5.882 12.748 1.00 92.38 139 GLN A C 1
ATOM 1113 O O . GLN A 1 139 ? -17.730 -6.624 12.300 1.00 92.38 139 GLN A O 1
ATOM 1118 N N . GLY A 1 140 ? -15.562 -6.231 12.714 1.00 93.38 140 GLY A N 1
ATOM 1119 C CA . GLY A 1 140 ? -15.020 -7.420 12.053 1.00 93.38 140 GLY A CA 1
ATOM 1120 C C . GLY A 1 140 ? -14.578 -7.152 10.610 1.00 93.38 140 GLY A C 1
ATOM 1121 O O . GLY A 1 140 ? -15.163 -6.340 9.899 1.00 93.38 140 GLY A O 1
ATOM 1122 N N . TRP A 1 141 ? -13.537 -7.863 10.161 1.00 93.50 141 TRP A N 1
ATOM 1123 C CA . TRP A 1 141 ? -12.734 -7.494 8.983 1.00 93.50 141 TRP A CA 1
ATOM 1124 C C . TRP A 1 141 ? -13.513 -7.245 7.683 1.00 93.50 141 TRP A C 1
ATOM 1126 O O . TRP A 1 141 ? -13.181 -6.316 6.953 1.00 93.50 141 TRP A O 1
ATOM 1136 N N . LYS A 1 142 ? -14.566 -8.028 7.401 1.00 93.12 142 LYS A N 1
ATOM 1137 C CA . LYS A 1 142 ? -15.427 -7.811 6.224 1.00 93.12 142 LYS A CA 1
ATOM 1138 C C . LYS A 1 142 ? -16.212 -6.506 6.323 1.00 93.12 142 LYS A C 1
ATOM 1140 O O . LYS A 1 142 ? -16.289 -5.770 5.348 1.00 93.12 142 LYS A O 1
ATOM 1145 N N . ASN A 1 143 ? -16.789 -6.237 7.490 1.00 93.06 143 ASN A N 1
ATOM 1146 C CA . ASN A 1 143 ? -17.639 -5.076 7.723 1.00 93.06 143 ASN A CA 1
ATOM 1147 C C . ASN A 1 143 ? -16.789 -3.802 7.699 1.00 93.06 143 ASN A C 1
ATOM 1149 O O . ASN A 1 143 ? -17.095 -2.903 6.929 1.00 93.06 143 ASN A O 1
ATOM 1153 N N . ASN A 1 144 ? -15.654 -3.803 8.407 1.00 94.56 144 ASN A N 1
ATOM 1154 C CA . ASN A 1 144 ? -14.660 -2.722 8.387 1.00 94.56 144 ASN A CA 1
ATOM 1155 C C . ASN A 1 144 ? -14.184 -2.393 6.955 1.00 94.56 144 ASN A C 1
ATOM 1157 O O . ASN A 1 144 ? -14.034 -1.232 6.589 1.00 94.56 144 ASN A O 1
ATOM 1161 N N . TRP A 1 145 ? -13.965 -3.417 6.119 1.00 92.69 145 TRP A N 1
ATOM 1162 C CA . TRP A 1 145 ? -13.572 -3.224 4.721 1.00 92.69 145 TRP A CA 1
ATOM 1163 C C . TRP A 1 145 ? -14.704 -2.635 3.867 1.00 92.69 145 TRP A C 1
ATOM 1165 O O . TRP A 1 145 ? -14.469 -1.707 3.097 1.00 92.69 145 TRP A O 1
ATOM 1175 N N . MET A 1 146 ? -15.936 -3.135 4.011 1.00 91.50 146 MET A N 1
ATOM 1176 C CA . MET A 1 146 ? -17.110 -2.615 3.289 1.00 91.50 146 MET A CA 1
ATOM 1177 C C . MET A 1 146 ? -17.533 -1.213 3.756 1.00 91.50 146 MET A C 1
ATOM 1179 O O . MET A 1 146 ? -18.106 -0.471 2.966 1.00 91.50 146 MET A O 1
ATOM 1183 N N . GLU A 1 147 ? -17.236 -0.839 5.002 1.00 91.38 147 GLU A N 1
ATOM 1184 C CA . GLU A 1 147 ? -17.444 0.507 5.556 1.00 91.38 147 GLU A CA 1
ATOM 1185 C C . GLU A 1 147 ? -16.568 1.554 4.846 1.00 91.38 147 GLU A C 1
ATOM 1187 O O . GLU A 1 147 ? -17.017 2.670 4.602 1.00 91.38 147 GLU A O 1
ATOM 1192 N N . ILE A 1 148 ? -15.346 1.172 4.455 1.00 90.06 148 ILE A N 1
ATOM 1193 C CA . ILE A 1 148 ? -14.354 2.062 3.827 1.00 90.06 148 ILE A CA 1
ATOM 1194 C C . ILE A 1 148 ? -14.398 1.996 2.292 1.00 90.06 148 ILE A C 1
ATOM 1196 O O . ILE A 1 148 ? -14.318 3.027 1.630 1.00 90.06 148 ILE A O 1
ATOM 1200 N N . MET A 1 149 ? -14.533 0.799 1.713 1.00 90.25 149 MET A N 1
ATOM 1201 C CA . MET A 1 149 ? -14.512 0.590 0.256 1.00 90.25 149 MET A CA 1
ATOM 1202 C C . MET A 1 149 ? -15.914 0.567 -0.380 1.00 90.25 149 MET A C 1
ATOM 1204 O O . MET A 1 149 ? -16.043 0.619 -1.602 1.00 90.25 149 MET A O 1
ATOM 1208 N N . GLY A 1 150 ? -16.977 0.465 0.420 1.00 90.12 150 GLY A N 1
ATOM 1209 C CA . GLY A 1 150 ? -18.345 0.267 -0.058 1.00 90.12 150 GLY A CA 1
ATOM 1210 C C . GLY A 1 150 ? -18.672 -1.192 -0.407 1.00 90.12 150 GLY A C 1
ATOM 1211 O O . GLY A 1 150 ? -17.802 -2.054 -0.540 1.00 90.12 150 GLY A O 1
ATOM 1212 N N . SER A 1 151 ? -19.964 -1.477 -0.576 1.00 89.12 151 SER A N 1
ATOM 1213 C CA . SER A 1 151 ? -20.505 -2.832 -0.776 1.00 89.12 151 SER A CA 1
ATOM 1214 C C . SER A 1 151 ? -20.352 -3.402 -2.194 1.00 89.12 151 SER A C 1
ATOM 1216 O O . SER A 1 151 ? -20.593 -4.593 -2.387 1.00 89.12 151 SER A O 1
ATOM 1218 N N . ASN A 1 152 ? -19.962 -2.590 -3.184 1.00 89.19 152 ASN A N 1
ATOM 1219 C CA . ASN A 1 152 ? -19.836 -2.995 -4.588 1.00 89.19 152 ASN A CA 1
ATOM 1220 C C . ASN A 1 152 ? -18.357 -3.057 -5.031 1.00 89.19 152 ASN A C 1
ATOM 1222 O O . ASN A 1 152 ? -17.768 -2.003 -5.287 1.00 89.19 152 ASN A O 1
ATOM 1226 N N . PRO A 1 153 ? -17.765 -4.258 -5.208 1.00 87.25 153 PRO A N 1
ATOM 1227 C CA . PRO A 1 153 ? -16.358 -4.411 -5.587 1.00 87.25 153 PRO A CA 1
ATOM 1228 C C . PRO A 1 153 ? -15.955 -3.779 -6.924 1.00 87.25 153 PRO A C 1
ATOM 1230 O O . PRO A 1 153 ? -14.774 -3.510 -7.135 1.00 87.25 153 PRO A O 1
ATOM 1233 N N . TRP A 1 154 ? -16.904 -3.514 -7.827 1.00 85.75 154 TRP A N 1
ATOM 1234 C CA . TRP A 1 154 ? -16.612 -2.860 -9.108 1.00 85.75 154 TRP A CA 1
ATOM 1235 C C . TRP A 1 154 ? -16.260 -1.375 -8.963 1.00 85.75 154 TRP A C 1
ATOM 1237 O O . TRP A 1 154 ? -15.549 -0.838 -9.810 1.00 85.75 154 TRP A O 1
ATOM 1247 N N . LEU A 1 155 ? -16.709 -0.721 -7.886 1.00 85.25 155 LEU A N 1
ATOM 1248 C CA . LEU A 1 155 ? -16.388 0.683 -7.610 1.00 85.25 155 LEU A CA 1
ATOM 1249 C C . LEU A 1 155 ? -15.003 0.843 -6.963 1.00 85.25 155 LEU A C 1
ATOM 1251 O O . LEU A 1 155 ? -14.364 1.874 -7.151 1.00 85.25 155 LEU A O 1
ATOM 1255 N N . TRP A 1 156 ? -14.487 -0.196 -6.290 1.00 86.31 156 TRP A N 1
ATOM 1256 C CA . TRP A 1 156 ? -13.192 -0.178 -5.585 1.00 86.31 156 TRP A CA 1
ATOM 1257 C C . TRP A 1 156 ? -11.992 0.149 -6.491 1.00 86.31 156 TRP A C 1
ATOM 1259 O O . TRP A 1 156 ? -10.948 0.570 -5.998 1.00 86.31 156 TRP A O 1
ATOM 1269 N N . PHE A 1 157 ? -12.137 -0.057 -7.803 1.00 85.06 157 PHE A N 1
ATOM 1270 C CA . PHE A 1 157 ? -11.096 0.150 -8.815 1.00 85.06 157 PHE A CA 1
ATOM 1271 C C . PHE A 1 157 ? -11.502 1.161 -9.905 1.00 85.06 157 PHE A C 1
ATOM 1273 O O . PHE A 1 157 ? -10.847 1.233 -10.943 1.00 85.06 157 PHE A O 1
ATOM 1280 N N . GLY A 1 158 ? -12.563 1.943 -9.669 1.00 73.19 158 GLY A N 1
ATOM 1281 C CA . GLY A 1 158 ? -13.008 3.022 -10.553 1.00 73.19 158 GLY A CA 1
ATOM 1282 C C . GLY A 1 158 ? -13.817 2.560 -11.769 1.00 73.19 158 GLY A C 1
ATOM 1283 O O . GLY A 1 158 ? -13.276 2.376 -12.860 1.00 73.19 158 GLY A O 1
ATOM 1284 N N . LYS A 1 159 ? -15.142 2.467 -11.604 1.00 55.91 159 LYS A N 1
ATOM 1285 C CA . LYS A 1 159 ? -16.118 2.497 -12.709 1.00 55.91 159 LYS A CA 1
ATOM 1286 C C . LYS A 1 159 ? -17.390 3.242 -12.306 1.00 55.91 159 LYS A C 1
ATOM 1288 O O . LYS A 1 159 ? -18.462 2.654 -12.183 1.00 55.91 159 LYS A O 1
ATOM 1293 N N . ASP A 1 160 ? -17.261 4.556 -12.178 1.00 60.94 160 ASP A N 1
ATOM 1294 C CA . ASP A 1 160 ? -18.409 5.457 -12.192 1.00 60.94 160 ASP A CA 1
ATOM 1295 C C . ASP A 1 160 ? -18.915 5.569 -13.637 1.00 60.94 160 ASP A C 1
ATOM 1297 O O . ASP A 1 160 ? -18.463 6.405 -14.420 1.00 60.94 160 ASP A O 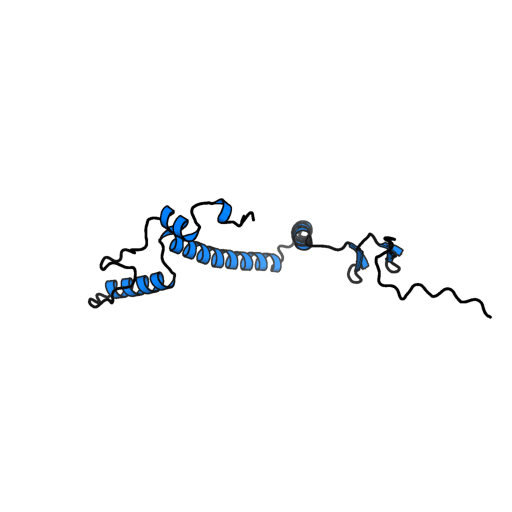1
ATOM 1301 N N . THR A 1 161 ? -19.816 4.665 -14.028 1.00 55.94 161 THR A N 1
ATOM 1302 C CA . THR A 1 161 ? -20.561 4.788 -15.287 1.00 55.94 161 THR A CA 1
ATOM 1303 C C . THR A 1 161 ? -21.656 5.835 -15.115 1.00 55.94 161 THR A C 1
ATOM 1305 O O . THR A 1 161 ? -22.770 5.504 -14.704 1.00 55.94 161 THR A O 1
ATOM 1308 N N . VAL A 1 162 ? -21.287 7.086 -15.396 1.00 54.41 162 VAL A N 1
ATOM 1309 C CA . VAL A 1 162 ? -22.201 8.204 -15.682 1.00 54.41 162 VAL A CA 1
ATOM 1310 C C . VAL A 1 162 ? -22.864 7.991 -17.043 1.00 54.41 162 VAL A C 1
ATOM 1312 O O . VAL A 1 162 ? -22.139 7.554 -17.967 1.00 5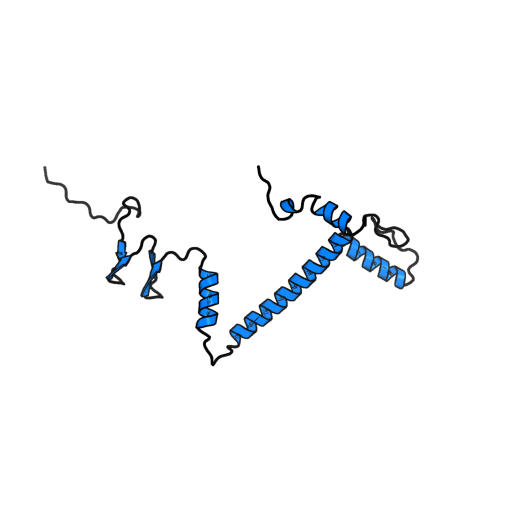4.41 162 VAL A O 1
#

Foldseek 3Di:
DDDDDDDDPDPDDDDDPPDFDADPLVRDGADPCWDQDPVVSDTDHDPPPCVVVCVVVCVVVVPPDDDPDVVVVVVVVVVVVVCVVVVVVVVVVLVCLQQVHDPVLVVLLVVLVVCVVVVNVPRDDDPQADPVGRRVRGPGRVVSNCVVQNDDPVPNVDDPPD

Organism: Rhizopus azygosporus (NCB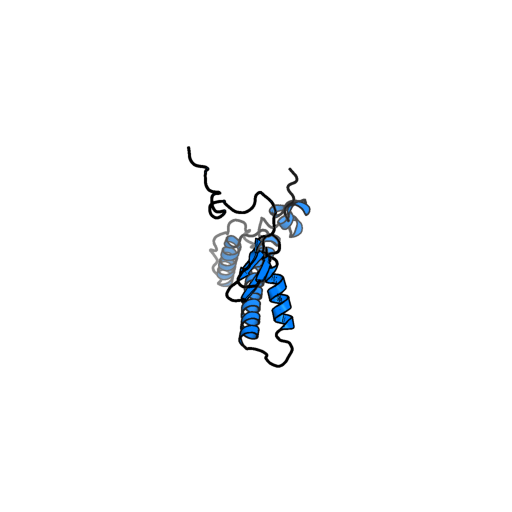I:txid86630)

Secondary structure (DSSP, 8-state):
-PPPP---TTSS-S-TT---EEETTTTEEEPTT-EEETTTTEEE----STHHHHHHHHHHHH--SS---HHHHHHHHHHHHHHHHHHHHHHHHHHHHHTT--HHHHHHHHHHHHHHHTT-S-PPPPTTB-TT--BTT---HHHHHHHHH-S-TTTTT-----

pLDDT: mean 77.19, std 16.33, range [42.03, 97.25]